Protein AF-A0A4Y2WK72-F1 (afdb_monomer)

Foldseek 3Di:
DDDPVPDADEDAPPPVCVDPVNCVVCVVGHHDDDDPQCCVVDPVSVVVVVVVVVCVVVPPPPPPPPPPPDPPDDDDDDPPDDPPPDDDPRD

Solvent-accessible surface area (backbone atoms only — not comparable to full-atom values): 6328 Å² total; per-residue (Å²): 132,86,76,63,87,92,60,68,48,78,64,71,84,47,71,73,57,67,28,69,73,45,44,63,74,40,72,89,54,53,70,51,90,65,73,84,79,49,53,87,77,34,70,66,51,54,52,49,52,53,50,51,54,52,49,65,76,57,65,66,75,76,79,75,69,74,81,78,75,66,90,74,85,71,90,83,80,78,86,74,88,65,90,76,69,90,72,73,96,76,101

Secondary structure (DSSP, 8-state):
----TT--B-----TTTTSHHHHHHTTTS-B----TT-GGG-HHHHHHHHHHHHHHHT-PPP--------S-----S--------------

Mean predicted aligned error: 15.23 Å

Organism: Araneus ventricosus (NCBI:txid182803)

Radius of gyration: 21.17 Å; Cα contacts (8 Å, |Δi|>4): 32; chains: 1; bounding box: 29×58×34 Å

pLDDT: mean 74.23, std 20.43, range [37.75, 97.75]

Sequence (91 aa):
MNSIQGGVFQQDNCRPHTAVVTQHALQRVDMSPWPARSPDLSPIEHVWDIIGRQLQRHQQPALTVPVQCNRHGTPSHKLTSGTCSTQCMHV

Nearest PDB structures (foldseek):
  6rny-assembly1_O  TM=7.489E-01  e=5.138E+00  Human spumaretrovirus

Structure (mmCIF, N/CA/C/O backbone):
data_AF-A0A4Y2WK72-F1
#
_entry.id   AF-A0A4Y2WK72-F1
#
loop_
_atom_site.group_PDB
_atom_site.id
_atom_site.type_symbol
_atom_site.label_atom_id
_atom_site.label_alt_id
_atom_site.label_comp_id
_atom_site.label_asym_id
_atom_site.label_entity_id
_atom_site.label_seq_id
_atom_site.pdbx_PDB_ins_code
_atom_site.Cartn_x
_atom_site.Cartn_y
_atom_site.Cartn_z
_atom_site.occupancy
_atom_site.B_iso_or_equiv
_atom_site.auth_seq_id
_atom_site.auth_comp_id
_atom_site.auth_asym_id
_atom_site.auth_atom_id
_atom_site.pdbx_PDB_model_num
ATOM 1 N N . MET A 1 1 ? 14.119 -15.031 2.418 1.00 51.06 1 MET A N 1
ATOM 2 C CA . MET A 1 1 ? 12.776 -14.610 2.860 1.00 51.06 1 MET A CA 1
ATOM 3 C C . MET A 1 1 ? 11.890 -15.837 2.852 1.00 51.06 1 MET A C 1
ATOM 5 O O . MET A 1 1 ? 11.791 -16.476 1.812 1.00 51.06 1 MET A O 1
ATOM 9 N N . ASN A 1 2 ? 11.361 -16.214 4.014 1.00 54.62 2 ASN A N 1
ATOM 10 C CA . ASN A 1 2 ? 10.497 -17.383 4.159 1.00 54.62 2 ASN A CA 1
ATOM 11 C C . ASN A 1 2 ? 9.172 -17.085 3.450 1.00 54.62 2 ASN A C 1
ATOM 13 O O . ASN A 1 2 ? 8.540 -16.073 3.743 1.00 54.62 2 ASN A O 1
ATOM 17 N N . SER A 1 3 ? 8.811 -17.917 2.474 1.00 61.44 3 SER A N 1
ATOM 18 C CA . SER A 1 3 ? 7.538 -17.820 1.762 1.00 61.44 3 SER A CA 1
ATOM 19 C C . SER A 1 3 ? 6.407 -18.044 2.763 1.00 61.44 3 SER A C 1
ATOM 21 O O . SER A 1 3 ? 6.392 -19.048 3.476 1.00 61.44 3 SER A O 1
ATOM 23 N N . ILE A 1 4 ? 5.485 -17.090 2.853 1.00 66.50 4 ILE A N 1
ATOM 24 C CA . ILE A 1 4 ? 4.227 -17.272 3.570 1.00 66.50 4 ILE A CA 1
ATOM 25 C C . ILE A 1 4 ? 3.420 -18.236 2.694 1.00 66.50 4 ILE A C 1
ATOM 27 O O . ILE A 1 4 ? 2.872 -17.820 1.676 1.00 66.50 4 ILE A O 1
ATOM 31 N N . GLN A 1 5 ? 3.448 -19.538 2.998 1.00 72.19 5 GLN A N 1
ATOM 32 C CA . GLN A 1 5 ? 2.791 -20.547 2.159 1.00 72.19 5 GLN A CA 1
ATOM 33 C C . GLN A 1 5 ? 1.304 -20.205 1.988 1.00 72.19 5 GLN A C 1
ATOM 35 O O . GLN A 1 5 ? 0.547 -20.214 2.955 1.00 72.19 5 GLN A O 1
ATOM 40 N N . GLY A 1 6 ? 0.907 -19.901 0.748 1.00 76.75 6 GLY A N 1
ATOM 41 C CA . GLY A 1 6 ? -0.476 -19.595 0.372 1.00 76.75 6 GLY A CA 1
ATOM 42 C C . GLY A 1 6 ? -0.917 -18.136 0.550 1.00 76.75 6 GLY A C 1
ATOM 43 O O . GLY A 1 6 ? -2.098 -17.855 0.366 1.00 76.75 6 GLY A O 1
ATOM 44 N N . GLY A 1 7 ? -0.019 -17.210 0.907 1.00 85.50 7 GLY A N 1
ATOM 45 C CA . GLY A 1 7 ? -0.338 -15.783 1.031 1.00 85.50 7 GLY A CA 1
ATOM 46 C C . GLY A 1 7 ? -0.023 -14.985 -0.237 1.00 85.50 7 GLY A C 1
ATOM 47 O O . GLY A 1 7 ? 1.035 -15.168 -0.830 1.00 85.50 7 GLY A O 1
ATOM 48 N N . VAL A 1 8 ? -0.906 -14.052 -0.606 1.00 90.19 8 VAL A N 1
ATOM 49 C CA . VAL A 1 8 ? -0.661 -13.047 -1.654 1.00 90.19 8 VAL A CA 1
ATOM 50 C C . VAL A 1 8 ? -0.454 -11.686 -0.991 1.00 90.19 8 VAL A C 1
ATOM 52 O O . VAL A 1 8 ? -1.197 -11.306 -0.085 1.00 90.19 8 VAL A O 1
ATOM 55 N N . PHE A 1 9 ? 0.564 -10.949 -1.421 1.00 90.56 9 PHE A N 1
ATOM 56 C CA . PHE A 1 9 ? 0.844 -9.599 -0.956 1.00 90.56 9 PHE A CA 1
ATOM 57 C C . PHE A 1 9 ? -0.052 -8.587 -1.672 1.00 90.56 9 PHE A C 1
ATOM 59 O O . PHE A 1 9 ? -0.146 -8.567 -2.902 1.00 90.56 9 PHE A O 1
ATOM 66 N N . GLN A 1 10 ? -0.703 -7.733 -0.886 1.00 91.25 10 GLN A N 1
ATOM 67 C CA . GLN A 1 10 ? -1.551 -6.657 -1.378 1.00 91.25 10 GLN A CA 1
ATOM 68 C C . GLN A 1 10 ? -0.905 -5.310 -1.060 1.00 91.25 10 GLN A C 1
ATOM 70 O O . GLN A 1 10 ? -0.592 -5.024 0.093 1.00 91.25 10 GLN A O 1
ATOM 75 N N . GLN A 1 11 ? -0.748 -4.474 -2.082 1.00 91.31 11 GLN A N 1
ATOM 76 C CA . GLN A 1 11 ? -0.392 -3.061 -1.957 1.00 91.31 11 GLN A CA 1
ATOM 77 C C . GLN A 1 11 ? -1.151 -2.245 -3.007 1.00 91.31 11 GLN A C 1
ATOM 79 O O . GLN A 1 11 ? -1.699 -2.813 -3.956 1.00 91.31 11 GLN A O 1
ATOM 84 N N . ASP A 1 12 ? -1.190 -0.929 -2.829 1.00 89.75 12 ASP A N 1
ATOM 85 C CA . ASP A 1 12 ? -1.671 0.001 -3.845 1.00 89.75 12 ASP A CA 1
ATOM 86 C C . ASP A 1 12 ? -0.572 0.297 -4.888 1.00 89.75 12 ASP A C 1
ATOM 88 O O . ASP A 1 12 ? 0.597 -0.060 -4.734 1.00 89.75 12 ASP A O 1
ATOM 92 N N . ASN A 1 13 ? -0.942 0.979 -5.971 1.00 89.94 13 ASN A N 1
ATOM 93 C CA . ASN A 1 13 ? -0.019 1.338 -7.051 1.00 89.94 13 ASN A CA 1
ATOM 94 C C . ASN A 1 13 ? 0.619 2.725 -6.843 1.00 89.94 13 ASN A C 1
ATOM 96 O O . ASN A 1 13 ? 0.839 3.458 -7.813 1.00 89.94 13 ASN A O 1
ATOM 100 N N . CYS A 1 14 ? 0.876 3.145 -5.598 1.00 89.44 14 CYS A N 1
ATOM 101 C CA . CYS A 1 14 ? 1.501 4.446 -5.366 1.00 89.44 14 CYS A CA 1
ATOM 102 C C . CYS A 1 14 ? 2.949 4.474 -5.905 1.00 89.44 14 CYS A C 1
ATOM 104 O O . CYS A 1 14 ? 3.616 3.447 -6.040 1.00 89.44 14 CYS A O 1
ATOM 106 N N . ARG A 1 15 ? 3.466 5.665 -6.248 1.00 94.25 15 ARG A N 1
ATOM 107 C CA . ARG A 1 15 ? 4.759 5.791 -6.960 1.00 94.25 15 ARG A CA 1
ATOM 108 C C . ARG A 1 15 ? 5.939 5.090 -6.256 1.00 94.25 15 ARG A C 1
ATOM 110 O O . ARG A 1 15 ? 6.747 4.490 -6.967 1.00 94.25 15 ARG A O 1
ATOM 117 N N . PRO A 1 16 ? 6.070 5.127 -4.913 1.00 95.31 16 PRO A N 1
ATOM 118 C CA . PRO A 1 16 ? 7.097 4.358 -4.206 1.00 95.31 16 PRO A CA 1
ATOM 119 C C . PRO A 1 16 ? 6.957 2.838 -4.372 1.00 95.31 16 PRO A C 1
ATOM 121 O O . PRO A 1 16 ? 7.962 2.137 -4.475 1.00 95.31 16 PRO A O 1
ATOM 124 N N . HIS A 1 17 ? 5.730 2.326 -4.438 1.00 92.62 17 HIS A N 1
ATOM 125 C CA . HIS A 1 17 ? 5.428 0.900 -4.578 1.00 92.62 17 HIS A CA 1
ATOM 126 C C . HIS A 1 17 ? 5.714 0.379 -5.989 1.00 92.62 17 HIS A C 1
ATOM 128 O O . HIS A 1 17 ? 6.204 -0.736 -6.170 1.00 92.62 17 HIS A O 1
ATOM 134 N N . THR A 1 18 ? 5.511 1.219 -7.005 1.00 92.38 18 THR A N 1
ATOM 135 C CA . THR A 1 18 ? 5.823 0.897 -8.406 1.00 92.38 18 THR A CA 1
ATOM 136 C C . THR A 1 18 ? 7.274 1.197 -8.797 1.00 92.38 18 THR A C 1
ATOM 138 O O . THR A 1 18 ? 7.659 0.976 -9.943 1.00 92.38 18 THR A O 1
ATOM 141 N N . ALA A 1 19 ? 8.091 1.741 -7.889 1.00 97.00 19 ALA A N 1
ATOM 142 C CA . ALA A 1 19 ? 9.490 2.040 -8.179 1.00 97.00 19 ALA A CA 1
ATOM 143 C C . ALA A 1 19 ? 10.275 0.755 -8.489 1.00 97.00 19 ALA A C 1
ATOM 145 O O . ALA A 1 19 ? 10.071 -0.277 -7.853 1.00 97.00 19 ALA A O 1
ATOM 146 N N . VAL A 1 20 ? 11.226 0.830 -9.427 1.00 97.44 20 VAL A N 1
ATOM 147 C CA . VAL A 1 20 ? 12.027 -0.330 -9.874 1.00 97.44 20 VAL A CA 1
ATOM 148 C C . VAL A 1 20 ? 12.720 -1.029 -8.705 1.00 97.44 20 VAL A C 1
ATOM 150 O O . VAL A 1 20 ? 12.719 -2.254 -8.630 1.00 97.44 20 VAL A O 1
ATOM 153 N N . VAL A 1 21 ? 13.269 -0.255 -7.765 1.00 97.75 21 VAL A N 1
ATOM 154 C CA . VAL A 1 21 ? 13.922 -0.793 -6.562 1.00 97.75 21 VAL A CA 1
ATOM 155 C C . VAL A 1 21 ? 12.957 -1.620 -5.706 1.00 97.75 21 VAL A C 1
ATOM 157 O O . VAL A 1 21 ? 13.315 -2.704 -5.250 1.00 97.75 21 VAL A O 1
ATOM 160 N N . THR A 1 22 ? 11.719 -1.150 -5.548 1.00 96.44 22 THR A N 1
ATOM 161 C CA . THR A 1 22 ? 10.672 -1.823 -4.775 1.00 96.44 22 THR A CA 1
ATOM 162 C C . THR A 1 22 ? 10.200 -3.087 -5.488 1.00 96.44 22 THR A C 1
ATOM 164 O O . THR A 1 22 ? 10.140 -4.151 -4.879 1.00 96.44 22 THR A O 1
ATOM 167 N N . GLN A 1 23 ? 9.957 -3.008 -6.797 1.00 94.56 23 GLN A N 1
ATOM 168 C CA . GLN A 1 23 ? 9.559 -4.156 -7.618 1.00 94.56 23 GLN A CA 1
ATOM 169 C C . GLN A 1 23 ? 10.640 -5.248 -7.637 1.00 94.56 23 GLN A C 1
ATOM 171 O O . GLN A 1 23 ? 10.335 -6.428 -7.483 1.00 94.56 23 GLN A O 1
ATOM 176 N N . HIS A 1 24 ? 11.918 -4.868 -7.729 1.00 96.12 24 HIS A N 1
ATOM 177 C CA . 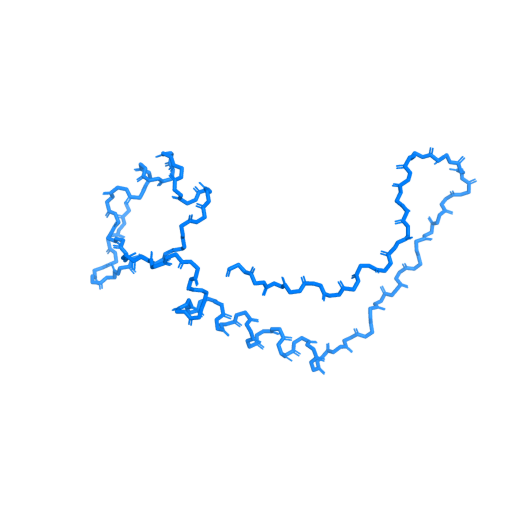HIS A 1 24 ? 13.034 -5.813 -7.657 1.00 96.12 24 HIS A CA 1
ATOM 178 C C . HIS A 1 24 ? 13.119 -6.510 -6.288 1.00 96.12 24 HIS A C 1
ATOM 180 O O . HIS A 1 24 ? 13.380 -7.713 -6.215 1.00 96.12 24 HIS A O 1
ATOM 186 N N . ALA A 1 25 ? 12.865 -5.785 -5.193 1.00 94.38 25 ALA A N 1
ATOM 187 C CA . ALA A 1 25 ? 12.813 -6.375 -3.855 1.00 94.38 25 ALA A CA 1
ATOM 188 C C . ALA A 1 25 ? 11.648 -7.371 -3.692 1.00 94.38 25 ALA A C 1
ATOM 190 O O . ALA A 1 25 ? 11.781 -8.358 -2.968 1.00 94.38 25 ALA A O 1
ATOM 191 N N . LEU A 1 26 ? 10.536 -7.141 -4.394 1.00 93.25 26 LEU A N 1
ATOM 192 C CA . LEU A 1 26 ? 9.316 -7.951 -4.330 1.00 93.25 26 LEU A CA 1
ATOM 193 C C . LEU A 1 26 ? 9.222 -9.034 -5.417 1.00 93.25 26 LEU A C 1
ATOM 195 O O . LEU A 1 26 ? 8.222 -9.736 -5.487 1.00 9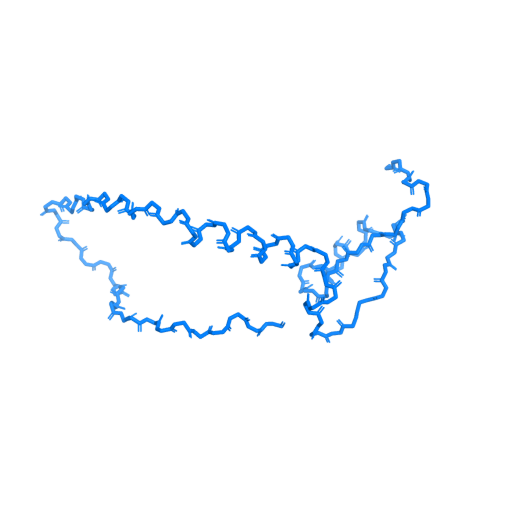3.25 26 LEU A O 1
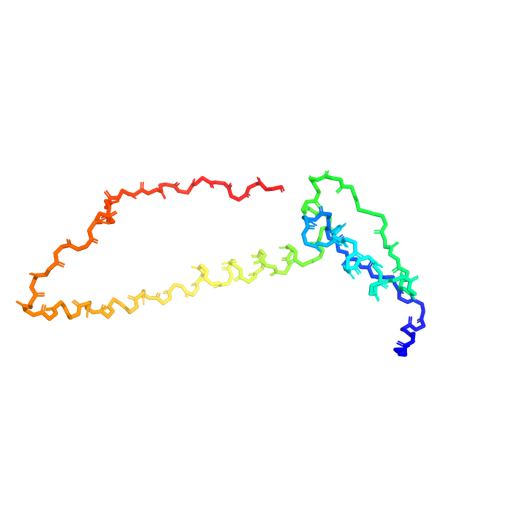ATOM 199 N N . GLN A 1 27 ? 10.267 -9.248 -6.219 1.00 93.56 27 GLN A N 1
ATOM 200 C CA . GLN A 1 27 ? 10.239 -10.153 -7.381 1.00 93.56 27 GLN A CA 1
ATOM 201 C C . GLN A 1 27 ? 9.857 -11.622 -7.083 1.00 93.56 27 GLN A C 1
ATOM 203 O O . GLN A 1 27 ? 9.506 -12.358 -7.997 1.00 93.56 27 GLN A O 1
ATOM 208 N N . ARG A 1 28 ? 9.986 -12.080 -5.827 1.00 91.81 28 ARG A N 1
ATOM 209 C CA . ARG A 1 28 ? 9.633 -13.449 -5.384 1.00 91.81 28 ARG A CA 1
ATOM 210 C C . ARG A 1 28 ? 8.370 -13.492 -4.523 1.00 91.81 28 ARG A C 1
ATOM 212 O O . ARG A 1 28 ? 8.137 -14.485 -3.839 1.00 91.81 28 ARG A O 1
ATOM 219 N N . VAL A 1 29 ? 7.634 -12.390 -4.471 1.00 91.31 29 VAL A N 1
ATOM 220 C CA . VAL A 1 29 ? 6.421 -12.244 -3.676 1.00 91.31 29 VAL A CA 1
ATOM 221 C C . VAL A 1 29 ? 5.239 -12.265 -4.630 1.00 91.31 29 VAL A C 1
ATOM 223 O O . VAL A 1 29 ? 5.195 -11.479 -5.575 1.00 91.31 29 VAL A O 1
ATOM 226 N N . ASP A 1 30 ? 4.280 -13.148 -4.372 1.00 91.94 30 ASP A N 1
ATOM 227 C CA . ASP A 1 30 ? 3.037 -13.170 -5.132 1.00 91.94 30 ASP A CA 1
ATOM 228 C C . ASP A 1 30 ? 2.261 -11.884 -4.853 1.00 91.94 30 ASP A C 1
ATOM 230 O O . ASP A 1 30 ? 1.966 -11.562 -3.704 1.00 91.94 30 ASP A O 1
ATOM 234 N N . MET A 1 31 ? 1.966 -11.133 -5.908 1.00 89.69 31 MET A N 1
ATOM 235 C CA . MET A 1 31 ? 1.322 -9.823 -5.852 1.00 89.69 31 MET A CA 1
ATOM 236 C C . MET A 1 31 ? -0.120 -9.925 -6.336 1.00 89.69 31 MET A C 1
ATOM 238 O O . MET A 1 31 ? -0.383 -10.458 -7.414 1.00 89.69 31 MET A O 1
ATOM 242 N N . SER A 1 32 ? -1.053 -9.367 -5.573 1.00 89.56 32 SER A N 1
ATOM 243 C CA . SER A 1 32 ? -2.451 -9.277 -5.989 1.00 89.56 32 SER A CA 1
ATOM 244 C C . SER A 1 32 ? -2.642 -8.100 -6.957 1.00 89.56 32 SER A C 1
ATOM 246 O O . SER A 1 32 ? -2.162 -6.997 -6.667 1.00 89.56 32 SER A O 1
ATOM 248 N N . PRO A 1 33 ? -3.339 -8.281 -8.097 1.00 86.75 33 PRO A N 1
ATOM 249 C CA . PRO A 1 33 ? -3.646 -7.178 -9.000 1.00 86.75 33 PRO A CA 1
ATOM 250 C C . PRO A 1 33 ? -4.565 -6.162 -8.307 1.00 86.75 33 PRO A C 1
ATOM 252 O O . PRO A 1 33 ? -5.632 -6.520 -7.813 1.00 86.75 33 PRO A O 1
ATOM 255 N N . TRP A 1 34 ? -4.166 -4.886 -8.288 1.00 88.12 34 TRP A N 1
ATOM 256 C CA . TRP A 1 34 ? -4.952 -3.810 -7.677 1.00 88.12 34 TRP A CA 1
ATOM 257 C C . TRP A 1 34 ? -5.514 -2.838 -8.720 1.00 88.12 34 TRP A C 1
ATOM 259 O O . TRP A 1 34 ? -4.729 -2.270 -9.492 1.00 88.12 34 TRP A O 1
ATOM 269 N N . PRO A 1 35 ? -6.836 -2.601 -8.754 1.00 86.81 35 PRO A N 1
ATOM 270 C CA . PRO A 1 35 ? -7.417 -1.584 -9.621 1.00 86.81 35 PRO A CA 1
ATOM 271 C C . PRO A 1 35 ? -7.007 -0.167 -9.187 1.00 86.81 35 PRO A C 1
ATOM 273 O O . PRO A 1 35 ? -6.794 0.131 -8.012 1.00 86.81 35 PRO A O 1
ATOM 276 N N . ALA A 1 36 ? -6.852 0.731 -10.161 1.00 84.00 36 ALA A N 1
ATOM 277 C CA . ALA A 1 36 ? -6.522 2.124 -9.881 1.00 84.00 36 ALA A CA 1
ATOM 278 C C . ALA A 1 36 ? -7.708 2.839 -9.213 1.00 84.00 36 ALA A C 1
ATOM 280 O O . ALA A 1 36 ? -8.843 2.666 -9.648 1.00 84.00 36 ALA A O 1
ATOM 281 N N . ARG A 1 37 ? -7.420 3.707 -8.228 1.00 83.94 37 ARG A N 1
ATOM 282 C CA . ARG A 1 37 ? -8.425 4.513 -7.500 1.00 83.94 37 ARG A CA 1
ATOM 283 C C . ARG A 1 37 ? -9.496 3.671 -6.798 1.00 83.94 37 ARG A C 1
ATOM 285 O O . ARG A 1 37 ? -10.676 4.005 -6.834 1.00 83.94 37 ARG A O 1
ATOM 292 N N . SER A 1 38 ? -9.073 2.580 -6.169 1.00 87.69 38 SER A N 1
ATOM 293 C CA . SER A 1 38 ? -9.959 1.700 -5.401 1.00 87.69 38 SER A CA 1
ATOM 294 C C . SER A 1 38 ? -9.512 1.595 -3.943 1.00 87.69 38 SER A C 1
ATOM 296 O O . SER A 1 38 ? -9.052 0.535 -3.513 1.00 87.69 38 SER A O 1
ATOM 298 N N . PRO A 1 39 ? -9.568 2.698 -3.172 1.00 81.75 39 PRO A N 1
ATOM 299 C CA . PRO A 1 39 ? -9.282 2.656 -1.738 1.00 81.75 39 PRO A CA 1
ATOM 300 C C . PRO A 1 39 ? -10.313 1.807 -0.976 1.00 81.75 39 PRO A C 1
ATOM 302 O O . PRO A 1 39 ? -9.991 1.209 0.043 1.00 81.75 39 PRO A O 1
ATOM 305 N N . ASP A 1 40 ? -11.535 1.696 -1.500 1.00 84.81 40 ASP A N 1
ATOM 306 C CA . ASP A 1 40 ? -12.650 0.925 -0.943 1.00 84.81 40 ASP A CA 1
ATOM 307 C C . ASP A 1 40 ? -12.360 -0.575 -0.835 1.00 84.81 40 ASP A C 1
ATOM 309 O O . ASP A 1 40 ? -12.863 -1.244 0.066 1.00 84.81 40 ASP A O 1
ATOM 313 N N . LEU A 1 41 ? -11.513 -1.101 -1.720 1.00 84.38 41 LEU A N 1
ATOM 314 C CA . LEU A 1 41 ? -11.123 -2.507 -1.699 1.00 84.38 41 LEU A CA 1
ATOM 315 C C . LEU A 1 41 ? -10.048 -2.800 -0.648 1.00 84.38 41 LEU A C 1
ATOM 317 O O . LEU A 1 41 ? -9.793 -3.968 -0.352 1.00 84.38 41 LEU A O 1
AT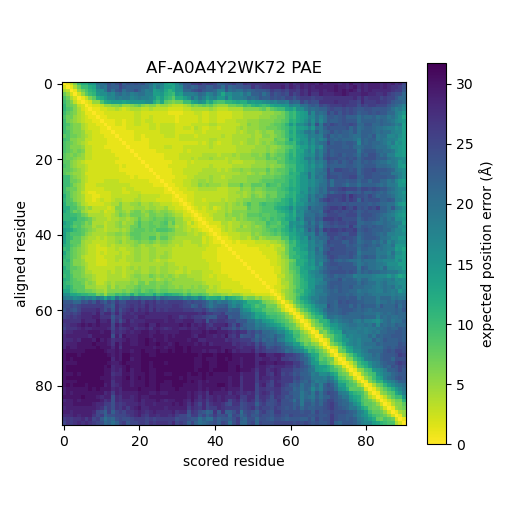OM 321 N N . SER A 1 42 ? -9.398 -1.767 -0.100 1.00 86.19 42 SER A N 1
ATOM 322 C CA . SER A 1 42 ? -8.222 -1.879 0.763 1.00 86.19 42 SER A CA 1
ATOM 323 C C . SER A 1 42 ? -8.597 -2.239 2.199 1.00 86.19 42 SER A C 1
ATOM 325 O O . SER A 1 42 ? -9.182 -1.417 2.911 1.00 86.19 42 SER A O 1
ATOM 327 N N . PRO A 1 43 ? -8.196 -3.425 2.702 1.00 85.69 43 PRO A N 1
ATOM 328 C CA . PRO A 1 43 ? -8.445 -3.779 4.096 1.00 85.69 43 PRO A CA 1
ATOM 329 C C . PRO A 1 43 ? -7.794 -2.792 5.073 1.00 85.69 43 PRO A C 1
ATOM 331 O O . PRO A 1 43 ? -8.337 -2.546 6.148 1.00 85.69 43 PRO A O 1
ATOM 334 N N . ILE A 1 44 ? -6.651 -2.197 4.703 1.00 89.88 44 ILE A N 1
ATOM 335 C CA . ILE A 1 44 ? -5.970 -1.210 5.548 1.00 89.88 44 ILE A CA 1
ATOM 336 C C . ILE A 1 44 ? -6.744 0.113 5.618 1.00 89.88 44 ILE 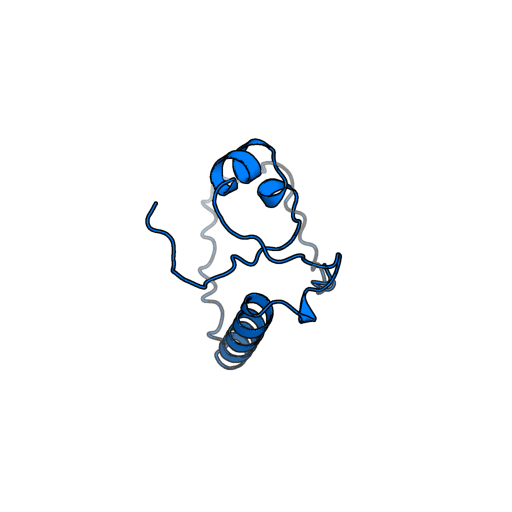A C 1
ATOM 338 O O . ILE A 1 44 ? -6.821 0.690 6.699 1.00 89.88 44 ILE A O 1
ATOM 342 N N . GLU A 1 45 ? -7.398 0.546 4.536 1.00 90.5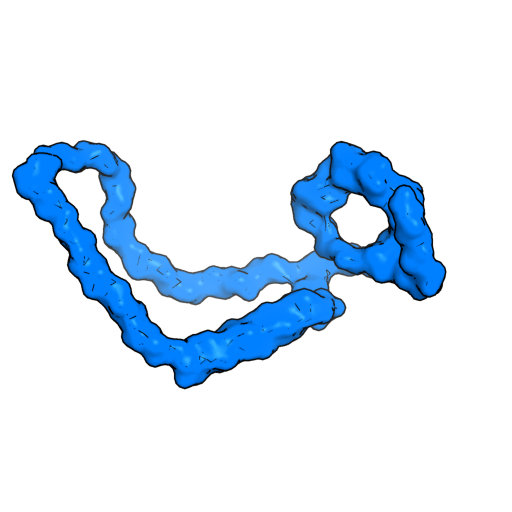6 45 GLU A N 1
ATOM 343 C CA . GLU A 1 45 ? -8.270 1.734 4.561 1.00 90.56 45 GLU A CA 1
ATOM 344 C C . GLU A 1 45 ? -9.478 1.515 5.477 1.00 90.56 45 GLU A C 1
ATOM 346 O O . GLU A 1 45 ? -9.841 2.395 6.256 1.00 90.56 45 GLU A O 1
ATOM 351 N N . HIS A 1 46 ? -10.052 0.308 5.477 1.00 90.69 46 HIS A N 1
ATOM 352 C CA . HIS A 1 46 ? -11.133 -0.028 6.403 1.00 90.69 46 HIS A CA 1
ATOM 353 C C . HIS A 1 46 ? -10.687 0.050 7.873 1.00 90.69 46 HIS A C 1
ATOM 355 O O . HIS A 1 46 ? -11.403 0.583 8.725 1.00 90.69 46 HIS A O 1
ATOM 361 N N . VAL A 1 47 ? -9.486 -0.449 8.182 1.00 94.31 47 VAL A N 1
ATOM 362 C CA . VAL A 1 47 ? -8.910 -0.351 9.531 1.00 94.31 47 VAL A CA 1
ATOM 363 C C . VAL A 1 47 ? -8.644 1.109 9.908 1.00 94.31 47 VAL A C 1
ATOM 365 O O . VAL A 1 47 ? -8.979 1.514 11.024 1.00 94.31 47 VAL A O 1
ATOM 368 N N . TRP A 1 48 ? -8.107 1.917 8.990 1.00 94.56 48 TRP A N 1
ATOM 369 C CA . TRP A 1 48 ? -7.897 3.347 9.221 1.00 94.56 48 TRP A CA 1
ATOM 370 C C . TRP A 1 48 ? -9.197 4.098 9.490 1.00 94.56 48 TRP A C 1
ATOM 372 O O . TRP A 1 48 ? -9.229 4.928 10.396 1.00 94.56 48 TRP A O 1
ATOM 382 N N . ASP A 1 49 ? -10.280 3.779 8.784 1.00 93.19 49 ASP A N 1
ATOM 383 C CA . ASP A 1 49 ? -11.593 4.380 9.019 1.00 93.19 49 ASP A CA 1
ATOM 384 C C . ASP A 1 49 ? -12.158 4.018 10.407 1.00 93.19 49 ASP A C 1
ATOM 386 O O . ASP A 1 49 ? -12.692 4.873 11.120 1.00 93.19 49 ASP A O 1
ATOM 390 N N . ILE A 1 50 ? -11.986 2.771 10.861 1.00 94.38 50 ILE A N 1
ATOM 391 C CA . ILE A 1 50 ? -12.338 2.388 12.238 1.00 94.38 50 ILE A CA 1
ATOM 392 C C . ILE A 1 50 ? -11.518 3.209 13.239 1.00 94.38 50 ILE A C 1
ATOM 394 O O . ILE A 1 50 ? -12.092 3.801 14.155 1.00 94.38 50 ILE A O 1
ATOM 398 N N . ILE A 1 51 ? -10.195 3.281 13.062 1.00 95.12 51 ILE A N 1
ATOM 399 C CA . ILE A 1 51 ? -9.301 4.042 13.947 1.00 95.12 51 ILE A CA 1
ATOM 400 C C . ILE A 1 51 ? -9.695 5.525 13.967 1.00 95.12 51 ILE A C 1
ATOM 402 O O . ILE A 1 51 ? -9.840 6.105 15.043 1.00 95.12 51 ILE A O 1
ATOM 406 N N . GLY A 1 52 ? -9.938 6.128 12.802 1.00 93.31 52 GLY A N 1
ATOM 407 C CA . GLY A 1 52 ? -10.355 7.522 12.662 1.00 93.31 52 GLY A CA 1
ATOM 408 C C . GLY A 1 52 ? -11.660 7.812 13.399 1.00 93.31 52 GLY A C 1
ATOM 409 O O . GLY A 1 52 ? -11.742 8.786 14.151 1.00 93.31 52 GLY A O 1
ATOM 410 N N . ARG A 1 53 ? -12.655 6.923 13.282 1.00 94.12 53 ARG A N 1
ATOM 411 C CA . ARG A 1 53 ? -13.920 7.034 14.023 1.00 94.12 53 ARG A CA 1
ATOM 412 C C . ARG A 1 53 ? -13.725 6.919 15.534 1.00 94.12 53 ARG A C 1
ATOM 414 O O . ARG A 1 53 ? -14.357 7.667 16.278 1.00 94.12 53 ARG A O 1
ATOM 421 N N . GLN A 1 54 ? -12.846 6.036 16.012 1.00 93.56 54 GLN A N 1
ATOM 422 C CA . GLN A 1 54 ? -12.550 5.948 17.449 1.00 93.56 54 GLN A CA 1
ATOM 423 C C . GLN A 1 54 ? -11.834 7.204 17.963 1.00 93.56 54 GLN A C 1
ATOM 425 O O . GLN A 1 54 ? -12.209 7.734 19.008 1.00 93.56 54 GLN A O 1
ATOM 430 N N . LEU A 1 55 ? -10.863 7.730 17.212 1.00 91.00 55 LEU A N 1
ATOM 431 C CA . LEU A 1 55 ? -10.160 8.967 17.566 1.00 91.00 55 LEU A CA 1
ATOM 432 C C . LEU A 1 55 ? -11.103 10.177 17.607 1.00 91.00 55 LEU A C 1
ATOM 434 O O . LEU A 1 55 ? -11.005 10.997 18.514 1.00 91.00 55 LEU A O 1
ATOM 438 N N . GLN A 1 56 ? -12.062 10.268 16.683 1.00 89.06 56 GLN A N 1
ATOM 439 C CA . GLN A 1 56 ? -13.078 11.327 16.700 1.00 89.06 56 GLN A CA 1
ATOM 440 C C . GLN A 1 56 ? -14.017 11.236 17.909 1.00 89.06 56 GLN A C 1
ATOM 442 O O . GLN A 1 56 ? -14.455 12.264 18.420 1.00 89.06 56 GLN A O 1
ATOM 447 N N . ARG A 1 57 ? -14.330 10.026 18.386 1.00 86.69 57 ARG A N 1
ATOM 448 C CA . ARG A 1 57 ? -15.143 9.825 19.599 1.00 86.69 57 ARG A CA 1
ATOM 449 C C . ARG A 1 57 ? -14.366 10.144 20.874 1.00 86.69 57 ARG A C 1
ATOM 451 O O . ARG A 1 57 ? -14.957 10.600 21.847 1.00 86.69 57 ARG A O 1
ATOM 458 N N . HIS A 1 58 ? -13.054 9.935 20.852 1.00 78.19 58 HIS A N 1
ATOM 459 C CA . HIS A 1 58 ? -12.127 10.292 21.920 1.00 78.19 58 HIS A CA 1
ATOM 460 C C . HIS A 1 58 ? -11.348 11.560 21.573 1.00 78.19 58 HIS A C 1
ATOM 462 O O . HIS A 1 58 ? -10.119 11.560 21.653 1.00 78.19 58 HIS A O 1
ATOM 468 N N . GLN A 1 59 ? -12.046 12.645 21.210 1.00 66.38 59 GLN A N 1
ATOM 469 C CA . GLN A 1 59 ? -11.427 13.969 21.156 1.00 66.38 59 GLN A CA 1
ATOM 470 C C . GLN A 1 59 ? -10.892 14.309 22.551 1.00 66.38 59 GLN A C 1
ATOM 472 O O . GLN A 1 59 ? -11.585 14.890 23.384 1.00 66.38 59 GLN A O 1
ATOM 477 N N . GLN A 1 60 ? -9.643 13.933 22.825 1.00 65.38 60 GLN A N 1
ATOM 478 C CA . GLN A 1 60 ? -8.871 14.646 23.818 1.00 65.38 60 GLN A CA 1
ATOM 479 C C . GLN A 1 60 ? -8.806 16.080 23.297 1.00 65.38 60 GLN A C 1
ATOM 481 O O . GLN A 1 60 ? -8.457 16.267 22.123 1.00 65.38 60 GLN A O 1
ATOM 486 N N . PRO A 1 61 ? -9.171 17.087 24.110 1.00 63.81 61 PRO A N 1
ATOM 487 C CA . PRO A 1 61 ? -8.859 18.459 23.768 1.00 63.81 61 PRO A CA 1
ATOM 488 C C . PRO A 1 61 ? -7.391 18.463 23.377 1.00 63.81 61 PRO A C 1
ATOM 490 O O . PRO A 1 61 ? -6.569 17.939 24.137 1.00 63.81 61 PRO A O 1
ATOM 493 N N . ALA A 1 62 ? -7.072 18.957 22.178 1.00 64.31 62 ALA A N 1
ATOM 494 C CA . ALA A 1 62 ? -5.684 19.161 21.816 1.00 64.31 62 ALA A CA 1
ATOM 495 C C . ALA A 1 62 ? -5.060 19.889 23.005 1.00 64.31 62 ALA A C 1
ATOM 497 O O . ALA A 1 62 ? -5.555 20.947 23.406 1.00 64.31 62 ALA A O 1
ATOM 498 N N . LEU A 1 63 ? -4.059 19.275 23.640 1.00 61.12 63 LEU A N 1
ATOM 499 C CA . LEU A 1 63 ? -3.266 19.990 24.617 1.00 61.12 63 LEU A CA 1
ATOM 500 C C . LEU A 1 63 ? -2.581 21.070 23.798 1.00 61.12 63 LEU A C 1
ATOM 502 O O . LEU A 1 63 ? -1.570 20.823 23.143 1.00 61.12 63 LEU A O 1
ATOM 506 N N . THR A 1 64 ? -3.203 22.245 23.754 1.00 59.06 64 THR A N 1
ATOM 507 C CA . THR A 1 64 ? -2.611 23.456 23.225 1.00 59.06 64 THR A CA 1
ATOM 508 C C . THR A 1 64 ? -1.459 23.752 24.163 1.00 59.06 64 THR A C 1
ATOM 510 O O . THR A 1 64 ? -1.608 24.479 25.139 1.00 59.06 64 THR A O 1
ATOM 513 N N . VAL A 1 65 ? -0.315 23.113 23.927 1.00 63.91 65 VAL A N 1
ATOM 514 C CA . VAL A 1 65 ? 0.946 23.561 24.491 1.00 63.91 65 VAL A CA 1
ATOM 515 C C . VAL A 1 65 ? 1.123 24.963 23.927 1.00 63.91 65 VAL A C 1
ATOM 517 O O . VAL A 1 65 ? 1.224 25.100 22.703 1.00 63.91 65 VAL A O 1
ATOM 520 N N . PRO A 1 66 ? 1.066 26.019 24.757 1.00 57.78 66 PRO A N 1
ATOM 521 C CA . PRO A 1 66 ? 1.331 27.350 24.258 1.00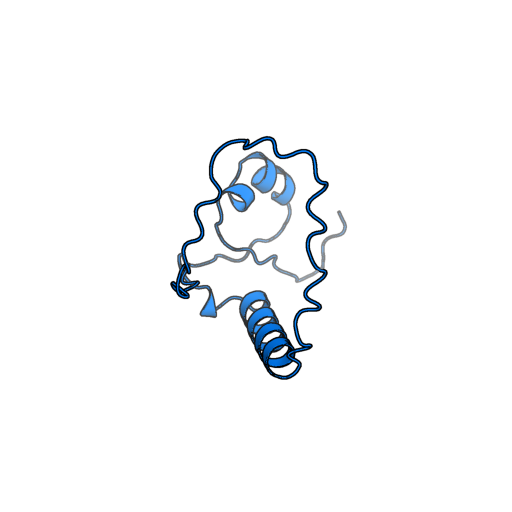 57.78 66 PRO A CA 1
ATOM 522 C C . PRO A 1 66 ? 2.727 27.305 23.648 1.00 57.78 66 PRO A C 1
ATOM 524 O O . PRO A 1 66 ? 3.700 26.983 24.331 1.00 57.78 66 PRO A O 1
ATOM 527 N N . VAL A 1 67 ? 2.821 27.581 22.345 1.00 61.31 67 VAL A N 1
ATOM 528 C CA . VAL A 1 67 ? 4.106 27.871 21.718 1.00 61.31 67 VAL A CA 1
ATOM 529 C C . VAL A 1 67 ? 4.677 29.042 22.501 1.00 61.31 67 VAL A C 1
ATOM 531 O O . VAL A 1 67 ? 4.177 30.168 22.450 1.00 61.31 67 VAL A O 1
ATOM 534 N N . GLN A 1 68 ? 5.688 28.754 23.309 1.00 56.66 68 GLN A N 1
ATOM 535 C CA . GLN A 1 68 ? 6.404 29.773 24.041 1.00 56.66 68 GLN A CA 1
ATOM 536 C C . GLN A 1 68 ? 7.329 30.431 23.026 1.00 56.66 68 GLN A C 1
ATOM 538 O O . GLN A 1 68 ? 8.448 29.985 22.792 1.00 56.66 68 GLN A O 1
ATOM 543 N N . CYS A 1 69 ? 6.805 31.456 22.354 1.00 54.84 69 CYS A N 1
ATOM 544 C CA . CYS A 1 69 ? 7.588 32.295 21.467 1.00 54.84 69 CYS A CA 1
ATOM 545 C C . CYS A 1 69 ? 8.657 32.980 22.327 1.00 54.84 69 CYS A C 1
ATOM 547 O O . CYS A 1 69 ? 8.371 33.854 23.150 1.00 54.84 69 CYS A O 1
ATOM 549 N N . ASN A 1 70 ? 9.895 32.519 22.208 1.00 49.03 70 ASN A N 1
ATOM 550 C CA . ASN A 1 70 ? 11.057 33.175 22.772 1.00 49.03 70 ASN A CA 1
ATOM 551 C C . ASN A 1 70 ? 11.103 34.605 22.216 1.00 49.03 70 ASN A C 1
ATOM 553 O O . ASN A 1 70 ? 10.971 34.829 21.017 1.00 49.03 70 ASN A O 1
ATOM 557 N N . ARG A 1 71 ? 11.279 35.578 23.120 1.00 51.56 71 ARG A N 1
ATOM 558 C CA . ARG A 1 71 ? 11.214 37.043 22.918 1.00 51.56 71 ARG A CA 1
ATOM 559 C C . ARG A 1 71 ? 12.115 37.591 21.792 1.00 51.56 71 ARG A C 1
ATOM 561 O O . ARG A 1 71 ? 12.170 38.795 21.577 1.00 51.56 71 ARG A O 1
ATOM 568 N N . HIS A 1 72 ? 12.866 36.756 21.091 1.00 51.19 72 HIS A N 1
ATOM 569 C CA . HIS A 1 72 ? 13.759 37.157 20.014 1.00 51.19 72 HIS A CA 1
ATOM 570 C C . HIS A 1 72 ? 13.023 36.947 18.696 1.00 51.19 72 HIS A C 1
ATOM 572 O O . HIS A 1 72 ? 13.185 35.938 18.018 1.00 51.19 72 HIS A O 1
ATOM 578 N N . GLY A 1 73 ? 12.152 37.908 18.384 1.00 51.78 73 GLY A N 1
ATOM 579 C CA . GLY A 1 73 ? 11.458 37.963 17.111 1.00 51.78 73 GLY A CA 1
ATOM 580 C C . GLY A 1 73 ? 12.458 38.039 15.963 1.00 51.78 73 GLY A C 1
ATOM 581 O O . GLY A 1 73 ? 13.088 39.071 15.751 1.00 51.78 73 GLY A O 1
ATOM 582 N N . THR A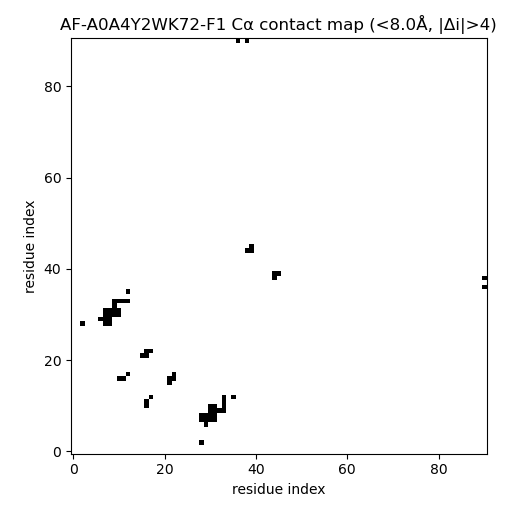 1 74 ? 12.570 36.959 15.200 1.00 40.97 74 THR A N 1
ATOM 583 C CA . THR A 1 74 ? 13.093 36.996 13.837 1.00 40.97 74 THR A CA 1
ATOM 584 C C . THR A 1 74 ? 12.064 36.339 12.911 1.00 40.97 74 THR A C 1
ATOM 586 O O . THR A 1 74 ? 11.664 35.194 13.131 1.00 40.97 74 THR A O 1
ATOM 589 N N . PRO A 1 75 ? 11.551 37.056 11.895 1.00 43.72 75 PRO A N 1
ATOM 590 C CA . PRO A 1 75 ? 10.557 36.510 10.986 1.00 43.72 75 PRO A CA 1
ATOM 591 C C . PRO A 1 75 ? 11.264 35.759 9.854 1.00 43.72 75 PRO A C 1
ATOM 593 O O . PRO A 1 75 ? 11.724 36.375 8.897 1.00 43.72 75 PRO A O 1
ATOM 596 N N . SER A 1 76 ? 11.324 34.427 9.921 1.00 40.62 76 SER A N 1
ATOM 597 C CA . SER A 1 76 ? 11.658 33.625 8.738 1.00 40.62 76 SER A CA 1
ATOM 598 C C . SER A 1 76 ? 10.373 33.221 8.018 1.00 40.62 76 SER A C 1
ATOM 600 O O . SER A 1 76 ? 9.710 32.249 8.360 1.00 40.62 76 SER A O 1
ATOM 602 N N . HIS A 1 77 ? 9.981 34.082 7.078 1.00 41.72 77 HIS A N 1
ATOM 603 C CA . HIS A 1 77 ? 9.154 33.801 5.904 1.00 41.72 77 HIS A CA 1
ATOM 604 C C . HIS A 1 77 ? 7.959 32.836 6.082 1.00 41.72 77 HIS A C 1
ATOM 606 O O . HIS A 1 77 ? 7.983 31.681 5.681 1.00 41.72 77 HIS A O 1
ATOM 612 N N . LYS A 1 78 ? 6.855 33.430 6.558 1.00 41.25 78 LYS A N 1
ATOM 613 C CA . LYS A 1 78 ? 5.457 33.178 6.149 1.00 41.25 78 LYS A CA 1
ATOM 614 C C . LYS A 1 78 ? 4.950 31.727 6.241 1.00 41.25 78 LYS A C 1
ATOM 616 O O . LYS A 1 78 ? 4.744 31.063 5.233 1.00 41.25 78 LYS A O 1
ATOM 621 N N . LEU A 1 79 ? 4.522 31.335 7.440 1.00 45.41 79 LEU A N 1
ATOM 622 C CA . LEU A 1 79 ? 3.323 30.504 7.597 1.00 45.41 79 LEU A CA 1
ATOM 623 C C . LEU A 1 79 ? 2.127 31.456 7.663 1.00 45.41 79 LEU A C 1
ATOM 625 O O . LEU A 1 79 ? 1.763 31.958 8.726 1.00 45.41 79 LEU A O 1
ATOM 629 N N . THR A 1 80 ? 1.560 31.794 6.504 1.00 42.31 80 THR A N 1
ATOM 630 C CA . THR A 1 80 ? 0.267 32.476 6.478 1.00 42.31 80 THR A CA 1
ATOM 631 C C . THR A 1 80 ? -0.781 31.502 6.987 1.00 42.31 80 THR A C 1
ATOM 633 O O . THR A 1 80 ? -1.160 30.560 6.297 1.00 42.31 80 THR A O 1
ATOM 636 N N . SER A 1 81 ? -1.219 31.760 8.216 1.00 52.38 81 SER A N 1
ATOM 637 C CA . SER A 1 81 ? -2.537 31.427 8.741 1.00 52.38 81 SER A CA 1
ATOM 638 C C . SER A 1 81 ? -3.588 31.469 7.626 1.00 52.38 81 SER A C 1
ATOM 640 O O . SER A 1 81 ? -3.959 32.542 7.151 1.00 52.38 81 SER A O 1
ATOM 642 N N . GLY A 1 82 ? -4.075 30.298 7.241 1.00 39.31 82 GLY A N 1
ATOM 643 C CA . GLY A 1 82 ? -5.269 30.132 6.436 1.00 39.31 82 GLY A CA 1
ATOM 644 C C . GLY A 1 82 ? -5.904 28.821 6.852 1.00 39.31 82 GLY A C 1
ATOM 645 O O . GLY A 1 82 ? -5.292 27.765 6.720 1.00 39.31 82 GLY A O 1
ATOM 646 N N . THR A 1 83 ? -7.105 28.892 7.412 1.00 52.97 83 THR A N 1
ATOM 647 C CA . THR A 1 83 ? -7.965 27.741 7.679 1.00 52.97 83 THR A CA 1
ATOM 648 C C . THR A 1 83 ? -8.209 26.999 6.366 1.00 52.97 83 THR A C 1
ATOM 650 O O . THR A 1 83 ? -9.092 27.373 5.595 1.00 52.97 83 THR A O 1
ATOM 653 N N . CYS A 1 84 ? -7.402 25.978 6.074 1.00 37.75 84 CYS A N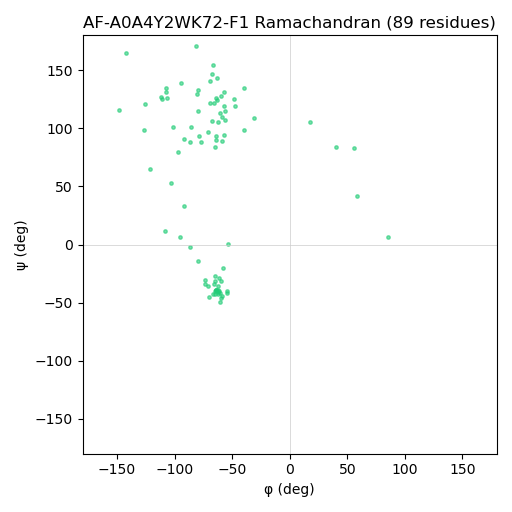 1
ATOM 654 C CA . CYS A 1 84 ? -7.674 25.075 4.967 1.00 37.75 84 CYS A CA 1
ATOM 655 C C . CYS A 1 84 ? -8.744 24.094 5.441 1.00 37.75 84 CYS A C 1
ATOM 657 O O . CYS A 1 84 ? -8.469 23.112 6.130 1.00 37.75 84 CYS A O 1
ATOM 659 N N . SER A 1 85 ? -9.984 24.472 5.142 1.00 42.53 85 SER A N 1
ATOM 660 C CA . SER A 1 85 ? -11.164 23.622 5.176 1.00 42.53 85 SER A CA 1
ATOM 661 C C . SER A 1 85 ? -10.836 22.235 4.628 1.00 42.53 85 SER A C 1
ATOM 663 O O . SER A 1 85 ? -10.187 22.125 3.589 1.00 42.53 85 SER A O 1
ATOM 665 N N . THR A 1 86 ? -11.301 21.203 5.331 1.00 51.72 86 THR A N 1
ATOM 666 C CA . THR A 1 86 ? -11.286 19.796 4.932 1.00 51.72 86 THR A CA 1
ATOM 667 C C . THR A 1 86 ? -11.618 19.647 3.450 1.00 51.72 86 THR A C 1
ATOM 669 O O . THR A 1 86 ? -12.784 19.631 3.059 1.00 51.72 86 THR A O 1
ATOM 672 N N . GLN A 1 87 ? -10.591 19.509 2.616 1.00 41.19 87 GLN A N 1
ATOM 673 C CA . GLN A 1 87 ? -10.753 19.022 1.261 1.00 41.19 87 GLN A CA 1
ATOM 674 C C . GLN A 1 87 ? -10.332 17.561 1.257 1.00 41.19 87 GLN A C 1
ATOM 676 O O . GLN A 1 87 ? -9.152 17.235 1.322 1.00 41.19 87 GLN A O 1
ATOM 681 N N . CYS A 1 88 ? -11.367 16.722 1.285 1.00 39.72 88 CYS A N 1
ATOM 682 C CA . CYS A 1 88 ? -11.432 15.343 0.826 1.00 39.72 88 CYS A CA 1
ATOM 683 C C . CYS A 1 88 ? -10.080 14.647 0.637 1.00 39.72 88 CYS A C 1
ATOM 685 O O . CYS A 1 88 ? -9.419 14.805 -0.389 1.00 39.72 88 CYS A O 1
ATOM 687 N N . MET A 1 89 ? -9.759 13.756 1.573 1.00 42.41 89 MET A N 1
ATOM 688 C CA . MET A 1 89 ? -8.992 12.563 1.238 1.00 42.41 89 MET A CA 1
ATOM 689 C C . MET A 1 89 ? -9.873 11.731 0.289 1.00 42.41 89 MET A C 1
ATOM 691 O O . MET A 1 89 ? -10.760 11.000 0.714 1.00 42.41 89 MET A O 1
ATOM 695 N N . HIS A 1 90 ? -9.735 11.976 -1.009 1.00 38.34 90 HIS A N 1
ATOM 696 C CA . HIS A 1 90 ? -10.139 11.074 -2.081 1.00 38.34 90 HIS A CA 1
ATOM 697 C C . HIS A 1 90 ? -8.895 10.898 -2.944 1.00 38.34 90 HIS A C 1
ATOM 699 O O . HIS A 1 90 ? -8.558 11.764 -3.755 1.00 38.34 90 HIS A O 1
ATOM 705 N N . VAL A 1 91 ? -8.193 9.796 -2.706 1.00 44.25 91 VAL A N 1
ATOM 706 C CA . VAL A 1 91 ? -7.254 9.204 -3.661 1.00 44.25 91 VAL A CA 1
ATOM 707 C C . VAL A 1 91 ? -7.951 8.010 -4.285 1.00 44.25 91 VAL A C 1
ATOM 709 O O . VAL A 1 91 ? -8.544 7.236 -3.508 1.00 44.25 91 VAL A O 1
#

InterPro domains:
  IPR036397 Ribonuclease H superfamily [G3DSA:3.30.420.10] (1-71)